Protein AF-A0A3P5VMA4-F1 (afdb_monomer)

pLDDT: mean 79.42, std 16.22, range [48.5, 97.25]

Solvent-accessible surface area (backbone atoms only — not comparable to full-atom values): 5292 Å² total; per-residue (Å²): 144,66,72,73,64,60,62,69,67,66,62,85,73,81,77,78,68,91,59,79,49,74,68,53,50,52,52,50,54,51,48,53,52,50,52,54,51,51,54,52,50,52,52,50,31,47,75,72,59,60,30,44,77,55,96,92,38,82,47,37,76,90,72,67,71,81,53,69,68,58,51,53,50,53,52,60,71,66,59,72,81,83,128

Sequence (83 aa):
MYQQEEEAMSSRLKVINYYPTSAERLSLEMGERLQKAAGQDLKNKLGSGEIKLINGKYVGESLKVNSTSMLKARLRKAYIPAK

Secondary structure (DSSP, 8-state):
--HHHHHHH--------SS--HHHHHHHHHHHHHHHHHHHHHHHHHHHTSSEEETTEEE-GGG-PPPHHHHHHHHHHH-----

Nearest PDB structures (foldseek):
  8tlv-assembly1_A  TM=3.473E-01  e=3.167E+00  Escherichia coli K-12
  2mv7-assembly1_A  TM=3.188E-01  e=9.229E+00  Homo sapiens

Structure (mmCIF, N/CA/C/O backbone):
data_AF-A0A3P5VMA4-F1
#
_entry.id   AF-A0A3P5VMA4-F1
#
loop_
_atom_site.group_PDB
_atom_site.id
_atom_site.type_symbol
_atom_site.label_atom_id
_atom_site.label_alt_id
_atom_site.label_comp_id
_atom_site.label_asym_id
_atom_site.label_entity_id
_atom_site.label_seq_id
_atom_site.pdbx_PDB_ins_code
_atom_site.Cartn_x
_atom_site.Cartn_y
_atom_site.Cartn_z
_atom_site.occupancy
_atom_site.B_iso_or_equiv
_atom_site.auth_seq_id
_atom_site.auth_comp_id
_atom_site.auth_asym_id
_atom_site.auth_atom_id
_atom_site.pdbx_PDB_model_num
ATOM 1 N N . MET A 1 1 ? 37.920 -31.423 -33.148 1.00 48.50 1 MET A N 1
ATOM 2 C CA . MET A 1 1 ? 38.545 -30.397 -32.289 1.00 48.50 1 MET A CA 1
ATOM 3 C C . MET A 1 1 ? 37.915 -29.027 -32.558 1.00 48.50 1 MET A C 1
ATOM 5 O O . MET A 1 1 ? 38.615 -28.125 -32.977 1.00 48.50 1 MET A O 1
ATOM 9 N N . TYR A 1 2 ? 36.599 -28.878 -32.353 1.00 50.56 2 TYR A N 1
ATOM 10 C CA . TYR A 1 2 ? 35.892 -27.594 -32.548 1.00 50.56 2 TYR A CA 1
ATOM 11 C C . TYR A 1 2 ? 34.987 -27.212 -31.363 1.00 50.56 2 TYR A C 1
ATOM 13 O O . TYR A 1 2 ? 34.422 -26.130 -31.348 1.00 50.56 2 TYR A O 1
ATOM 21 N N . GLN A 1 3 ? 34.865 -28.067 -30.339 1.00 48.78 3 GLN A N 1
ATOM 22 C CA . GLN A 1 3 ? 34.068 -27.760 -29.141 1.00 48.78 3 GLN A CA 1
ATOM 23 C C . GLN A 1 3 ? 34.779 -26.832 -28.145 1.00 48.78 3 GLN A C 1
ATOM 25 O O . GLN A 1 3 ? 34.115 -26.186 -27.347 1.00 48.78 3 GLN A O 1
ATOM 30 N N . GLN A 1 4 ? 36.110 -26.723 -28.201 1.00 50.47 4 GLN A N 1
ATOM 31 C CA . GLN A 1 4 ? 36.872 -25.859 -27.289 1.00 50.47 4 GLN A CA 1
ATOM 32 C C . GLN A 1 4 ? 36.789 -24.365 -27.643 1.00 50.47 4 GLN A C 1
ATOM 34 O O . GLN A 1 4 ? 37.030 -23.526 -26.780 1.00 50.47 4 GLN A O 1
ATOM 39 N N . GLU A 1 5 ? 36.430 -24.017 -28.883 1.00 50.53 5 GLU A N 1
ATOM 40 C CA . GLU A 1 5 ? 36.354 -22.618 -29.327 1.00 50.53 5 GLU A CA 1
ATOM 41 C C . GLU A 1 5 ? 34.997 -21.965 -29.001 1.00 50.53 5 GLU A C 1
ATOM 43 O O . GLU A 1 5 ? 34.950 -20.760 -28.749 1.00 50.53 5 GLU A O 1
ATOM 48 N N . GLU A 1 6 ? 33.905 -22.739 -28.906 1.00 53.53 6 GLU A N 1
ATOM 49 C CA . GLU A 1 6 ? 32.595 -22.214 -28.476 1.00 53.53 6 GLU A CA 1
ATOM 50 C C . GLU A 1 6 ? 32.564 -21.862 -26.979 1.00 53.53 6 GLU A C 1
ATOM 52 O O . GLU A 1 6 ? 31.955 -20.863 -26.587 1.00 53.53 6 GLU A O 1
ATOM 57 N N . GLU A 1 7 ? 33.272 -22.617 -26.132 1.00 53.72 7 GLU A N 1
ATOM 58 C CA . GLU A 1 7 ? 33.339 -22.335 -24.691 1.00 53.72 7 GLU A CA 1
ATOM 59 C C . GLU A 1 7 ? 34.089 -21.027 -24.383 1.00 53.72 7 GLU A C 1
ATOM 61 O O . GLU A 1 7 ? 33.737 -20.323 -23.433 1.00 53.72 7 GLU A O 1
ATOM 66 N N . ALA A 1 8 ? 35.064 -20.641 -25.216 1.00 52.38 8 ALA A N 1
ATOM 67 C CA . ALA A 1 8 ? 35.857 -19.422 -25.035 1.00 52.38 8 ALA A CA 1
ATOM 68 C C . ALA A 1 8 ? 35.063 -18.128 -25.301 1.00 52.38 8 ALA A C 1
ATOM 70 O O . ALA A 1 8 ? 35.371 -17.082 -24.724 1.00 52.38 8 ALA A O 1
ATOM 71 N N . MET A 1 9 ? 34.015 -18.189 -26.134 1.00 51.97 9 MET A N 1
ATOM 72 C CA . MET A 1 9 ? 33.128 -17.047 -26.393 1.00 51.97 9 MET A CA 1
ATOM 73 C C . MET A 1 9 ? 31.929 -16.973 -25.443 1.00 51.97 9 MET A C 1
ATOM 75 O O . MET A 1 9 ? 31.289 -15.926 -25.359 1.00 51.97 9 MET A O 1
ATOM 79 N N . SER A 1 10 ? 31.669 -18.011 -24.639 1.00 49.72 10 SER A N 1
ATOM 80 C CA . SER A 1 10 ? 30.681 -17.969 -23.551 1.00 49.72 10 SER A CA 1
ATOM 81 C C . SER A 1 10 ? 31.232 -17.277 -22.289 1.00 49.72 10 SER A C 1
ATOM 83 O O . SER A 1 10 ? 30.948 -17.665 -21.150 1.00 49.72 10 SER A O 1
ATOM 85 N N . SER A 1 11 ? 32.013 -16.211 -22.465 1.00 56.28 11 SER A N 1
ATOM 86 C CA . SER A 1 11 ? 32.270 -15.267 -21.384 1.00 56.28 11 SER A CA 1
ATOM 87 C C . SER A 1 11 ? 30.940 -14.607 -21.030 1.00 56.28 11 SER A C 1
ATOM 89 O O . SER A 1 11 ? 30.275 -14.034 -21.894 1.00 56.28 11 SER A O 1
ATOM 91 N N . ARG A 1 12 ? 30.522 -14.703 -19.761 1.00 60.97 12 ARG A N 1
ATOM 92 C CA . ARG A 1 12 ? 29.368 -13.969 -19.224 1.00 60.97 12 ARG A CA 1
ATOM 93 C C . ARG A 1 12 ? 29.680 -12.475 -19.281 1.00 60.97 12 ARG A C 1
ATOM 95 O O . ARG A 1 12 ? 30.047 -11.875 -18.270 1.00 60.97 12 ARG A O 1
ATOM 102 N N . LEU A 1 13 ? 29.545 -11.878 -20.461 1.00 59.28 13 LEU A N 1
ATOM 103 C CA . LEU A 1 13 ? 29.521 -10.441 -20.643 1.00 59.28 13 LEU A CA 1
ATOM 104 C C . LEU A 1 13 ? 28.384 -9.932 -19.761 1.00 59.28 13 LEU A C 1
ATOM 106 O O . LEU A 1 13 ? 27.206 -10.086 -20.081 1.00 59.28 13 LEU A O 1
ATOM 110 N N . LYS A 1 14 ? 28.731 -9.371 -18.599 1.00 60.44 14 LYS A N 1
ATOM 111 C CA . LYS A 1 14 ? 27.819 -8.521 -17.841 1.00 60.44 14 LYS A CA 1
ATOM 112 C C . LYS A 1 14 ? 27.565 -7.310 -18.725 1.00 60.44 14 LYS A C 1
ATOM 114 O O . LYS A 1 14 ? 28.302 -6.330 -18.668 1.00 60.44 14 LYS A O 1
ATOM 119 N N . VAL A 1 15 ? 26.559 -7.415 -19.585 1.00 61.84 15 VAL A N 1
ATOM 120 C CA . VAL A 1 15 ? 26.040 -6.289 -20.347 1.00 61.84 15 VAL A CA 1
ATOM 121 C C . VAL A 1 15 ? 25.436 -5.343 -19.318 1.00 61.84 15 VAL A C 1
ATOM 123 O O . VAL A 1 15 ? 24.337 -5.564 -18.814 1.00 61.84 15 VAL A O 1
ATOM 126 N N . ILE A 1 16 ? 26.200 -4.325 -18.927 1.00 60.06 16 ILE A N 1
ATOM 127 C CA . ILE A 1 16 ? 25.675 -3.210 -18.147 1.00 60.06 16 ILE A CA 1
ATOM 128 C C . ILE A 1 16 ? 24.831 -2.402 -19.131 1.00 60.06 16 ILE A C 1
ATOM 130 O O . ILE A 1 16 ? 25.351 -1.583 -19.887 1.00 60.06 16 ILE A O 1
ATOM 134 N N . ASN A 1 17 ? 23.531 -2.693 -19.183 1.00 60.47 17 ASN A N 1
ATOM 135 C CA . ASN A 1 17 ? 22.597 -1.916 -19.984 1.00 60.47 17 ASN A CA 1
ATOM 136 C C . ASN A 1 17 ? 22.475 -0.522 -19.365 1.00 60.47 17 ASN A C 1
ATOM 138 O O . ASN A 1 17 ? 21.896 -0.351 -18.297 1.00 60.47 17 ASN A O 1
ATOM 142 N N . TYR A 1 18 ? 23.039 0.479 -20.042 1.00 64.88 18 TYR A N 1
ATOM 143 C CA . TYR A 1 18 ? 22.942 1.881 -19.630 1.00 64.88 18 TYR A CA 1
ATOM 144 C C . TYR A 1 18 ? 21.495 2.402 -19.691 1.00 64.88 18 TYR A C 1
ATOM 146 O O . TYR A 1 18 ? 21.124 3.319 -18.963 1.00 64.88 18 TYR A O 1
ATOM 154 N N . TYR A 1 19 ? 20.660 1.788 -20.534 1.00 72.56 19 TYR A N 1
ATOM 155 C CA . TYR A 1 19 ? 19.248 2.119 -20.675 1.00 72.56 19 TYR A CA 1
ATOM 156 C C . TYR A 1 19 ? 18.367 0.952 -20.238 1.00 72.56 19 TYR A C 1
ATOM 158 O O . TYR A 1 19 ? 18.654 -0.185 -20.620 1.00 72.56 19 TYR A O 1
ATOM 166 N N . PRO A 1 20 ? 17.259 1.225 -19.524 1.00 77.25 20 PRO A N 1
ATOM 167 C CA . PRO A 1 20 ? 16.324 0.180 -19.162 1.00 77.25 20 PRO A CA 1
ATOM 168 C C . PRO A 1 20 ? 15.743 -0.439 -20.429 1.00 77.25 20 PRO A C 1
ATOM 170 O O . PRO A 1 20 ? 15.279 0.271 -21.335 1.00 77.25 20 PRO A O 1
ATOM 173 N N . THR A 1 21 ? 15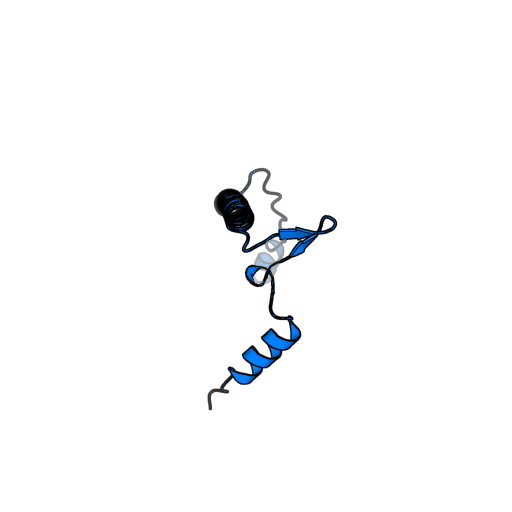.785 -1.764 -20.473 1.00 83.94 21 THR A N 1
ATOM 174 C CA . THR A 1 21 ? 15.176 -2.593 -21.510 1.00 83.94 21 THR A CA 1
ATOM 175 C C . THR A 1 21 ? 13.671 -2.328 -21.587 1.00 83.94 21 THR A C 1
ATOM 177 O O . THR A 1 21 ? 13.058 -1.808 -20.652 1.00 83.94 21 THR A O 1
ATOM 180 N N . SER A 1 22 ? 13.035 -2.697 -22.699 1.00 82.56 22 SER A N 1
ATOM 181 C CA . SER A 1 22 ? 11.577 -2.574 -22.846 1.00 82.56 22 SER A CA 1
ATOM 182 C C . SER A 1 22 ? 10.816 -3.272 -21.710 1.00 82.56 22 SER A C 1
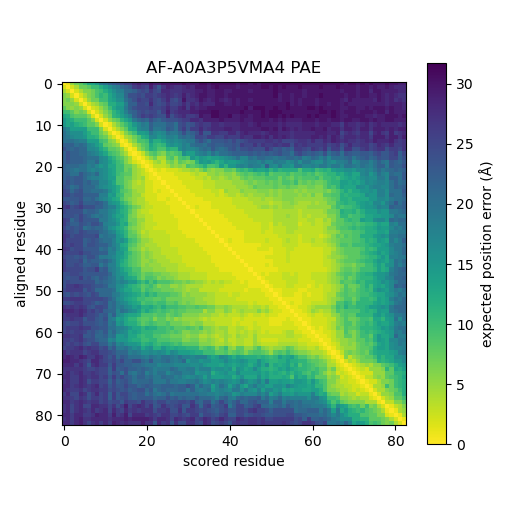ATOM 184 O O . SER A 1 22 ? 9.841 -2.722 -21.202 1.00 82.56 22 SER A O 1
ATOM 186 N N . ALA A 1 23 ? 11.297 -4.435 -21.260 1.00 84.94 23 ALA A N 1
ATOM 187 C CA . ALA A 1 23 ? 10.723 -5.176 -20.140 1.00 84.94 23 ALA A CA 1
ATOM 188 C C . ALA A 1 23 ? 10.867 -4.437 -18.798 1.00 84.94 23 ALA A C 1
ATOM 190 O O . ALA A 1 23 ? 9.921 -4.396 -18.009 1.00 84.94 23 ALA A O 1
ATOM 191 N N . GLU A 1 24 ? 12.019 -3.815 -18.539 1.00 85.56 24 GLU A N 1
ATOM 192 C CA . GLU A 1 24 ? 12.241 -3.013 -17.328 1.00 85.56 24 GLU A CA 1
ATOM 193 C C . GLU A 1 24 ? 11.365 -1.758 -17.323 1.00 85.56 24 GLU A C 1
ATOM 195 O O . GLU A 1 24 ? 10.731 -1.464 -16.314 1.00 85.56 24 GLU A O 1
ATOM 200 N N . ARG A 1 25 ? 11.246 -1.064 -18.463 1.00 86.88 25 ARG A N 1
ATOM 201 C CA . ARG A 1 25 ? 10.350 0.098 -18.603 1.00 86.88 25 ARG A CA 1
ATOM 202 C C . ARG A 1 25 ? 8.894 -0.272 -18.341 1.00 86.88 25 ARG A C 1
ATOM 204 O O . ARG A 1 25 ? 8.222 0.417 -17.581 1.00 86.88 25 ARG A O 1
ATOM 211 N N . LEU A 1 26 ? 8.431 -1.382 -18.918 1.00 89.81 26 LEU A N 1
ATOM 212 C CA . LEU A 1 26 ? 7.082 -1.891 -18.679 1.00 89.81 26 LEU A CA 1
ATOM 213 C C . LEU A 1 26 ? 6.869 -2.236 -17.198 1.00 89.81 26 LEU A C 1
ATOM 215 O O . LEU A 1 26 ? 5.831 -1.916 -16.626 1.00 89.81 26 LEU A O 1
ATOM 219 N N . SER A 1 27 ? 7.859 -2.869 -16.565 1.00 91.94 27 SER A N 1
ATOM 220 C CA . SER A 1 27 ? 7.792 -3.238 -15.147 1.00 91.94 27 SER A CA 1
ATOM 221 C C . SER A 1 27 ? 7.706 -2.008 -14.240 1.00 91.94 27 SER A C 1
ATOM 223 O O . SER A 1 27 ? 6.925 -2.009 -13.289 1.00 91.94 27 SER A O 1
ATOM 225 N N . LEU A 1 28 ? 8.455 -0.946 -14.555 1.00 90.25 28 LEU A N 1
ATOM 226 C CA . LEU A 1 28 ? 8.389 0.334 -13.846 1.00 90.25 28 LEU A CA 1
ATOM 227 C C . LEU A 1 28 ? 7.012 0.987 -13.993 1.00 90.25 28 LEU A C 1
ATOM 229 O O . LEU A 1 28 ? 6.391 1.324 -12.989 1.00 90.25 28 LEU A O 1
ATOM 233 N N . GLU A 1 29 ? 6.498 1.089 -15.219 1.00 93.06 29 GLU A N 1
ATOM 234 C CA . GLU A 1 29 ? 5.183 1.680 -15.483 1.00 93.06 29 GLU A CA 1
ATOM 235 C C . GLU A 1 29 ? 4.059 0.922 -14.757 1.00 93.06 29 GLU A C 1
ATOM 237 O O . GLU A 1 29 ? 3.171 1.521 -14.141 1.00 93.06 29 GLU A O 1
ATOM 242 N N . MET A 1 30 ? 4.094 -0.413 -14.787 1.00 95.31 30 MET A N 1
ATOM 243 C CA . MET A 1 30 ? 3.147 -1.229 -14.027 1.00 95.31 30 MET A CA 1
ATOM 244 C C . MET A 1 30 ? 3.279 -0.993 -12.519 1.00 95.31 30 MET A C 1
ATOM 246 O O . MET A 1 30 ? 2.261 -0.907 -11.829 1.00 95.31 30 MET A O 1
ATOM 250 N N . GLY A 1 31 ? 4.507 -0.852 -12.015 1.00 94.06 31 GLY A N 1
ATOM 251 C CA . GLY A 1 31 ? 4.779 -0.517 -10.619 1.00 94.06 31 GLY A CA 1
ATOM 252 C C . GLY A 1 31 ? 4.144 0.811 -10.202 1.00 94.06 31 GLY A C 1
ATOM 253 O O . GLY A 1 31 ? 3.445 0.864 -9.190 1.00 94.06 31 GLY A O 1
ATOM 254 N N . GLU A 1 32 ? 4.300 1.860 -11.011 1.00 95.62 32 GLU A N 1
ATOM 255 C CA . GLU A 1 32 ? 3.697 3.176 -10.761 1.00 95.62 32 GLU A CA 1
ATOM 256 C C . GLU A 1 32 ? 2.167 3.106 -10.720 1.00 95.62 32 GLU A C 1
ATOM 258 O O . GLU A 1 32 ? 1.524 3.634 -9.805 1.00 95.62 32 GLU A O 1
ATOM 263 N N . ARG A 1 33 ? 1.565 2.406 -11.689 1.00 96.81 33 ARG A N 1
ATOM 264 C CA . ARG A 1 33 ? 0.111 2.203 -11.738 1.00 96.81 33 ARG A CA 1
ATOM 265 C C . ARG A 1 33 ? -0.387 1.454 -10.505 1.00 96.81 33 ARG A C 1
ATOM 267 O O . ARG A 1 33 ? -1.398 1.851 -9.924 1.00 96.81 33 ARG A O 1
ATOM 274 N N . LEU A 1 34 ? 0.330 0.413 -10.080 1.00 96.50 34 LEU A N 1
ATOM 275 C CA . LEU A 1 34 ? -0.012 -0.364 -8.891 1.00 96.50 34 LEU A CA 1
ATOM 276 C C . LEU A 1 34 ? 0.085 0.486 -7.620 1.00 96.50 34 LEU A C 1
ATOM 278 O O . LEU A 1 34 ? -0.827 0.454 -6.795 1.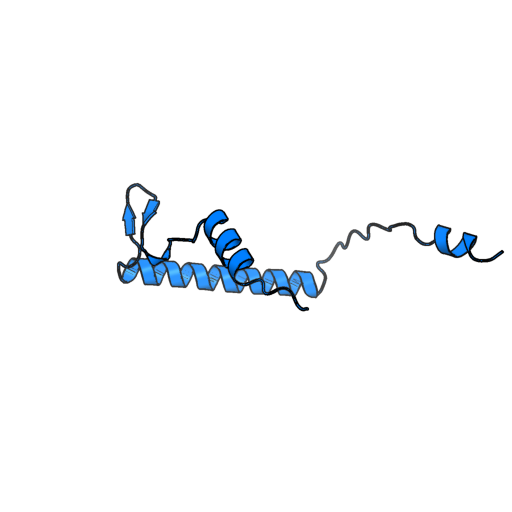00 96.50 34 LEU A O 1
ATOM 282 N N . GLN A 1 35 ? 1.140 1.290 -7.480 1.00 96.62 35 GLN A N 1
ATOM 283 C CA . GLN A 1 35 ? 1.309 2.188 -6.339 1.00 96.62 35 GLN A CA 1
ATOM 284 C C . GLN A 1 35 ? 0.179 3.221 -6.268 1.00 96.62 35 GLN A C 1
ATOM 286 O O . GLN A 1 35 ? -0.392 3.447 -5.199 1.00 96.62 35 GLN A O 1
ATOM 291 N N . LYS A 1 36 ? -0.190 3.814 -7.409 1.00 97.25 36 LYS A N 1
ATOM 292 C CA . LYS A 1 36 ? -1.302 4.767 -7.492 1.00 97.25 36 LYS A CA 1
ATOM 293 C C . LYS A 1 36 ? -2.632 4.118 -7.105 1.00 97.25 36 LYS A C 1
ATOM 295 O O . LYS A 1 36 ? -3.390 4.697 -6.327 1.00 97.25 36 LYS A O 1
ATOM 300 N N . ALA A 1 37 ? -2.901 2.916 -7.613 1.00 96.69 37 ALA A N 1
ATOM 301 C CA . ALA A 1 37 ? -4.105 2.163 -7.278 1.00 96.69 37 ALA A CA 1
ATOM 302 C C . ALA A 1 37 ? -4.165 1.818 -5.781 1.00 96.69 37 ALA A C 1
ATOM 304 O O . ALA A 1 37 ? -5.185 2.061 -5.140 1.00 96.69 37 ALA A O 1
ATOM 305 N N . ALA A 1 38 ? -3.059 1.335 -5.206 1.00 94.31 38 ALA A N 1
ATOM 306 C CA . ALA A 1 38 ? -2.966 1.007 -3.785 1.00 94.31 38 ALA A CA 1
ATOM 307 C C . ALA A 1 38 ? -3.170 2.238 -2.885 1.00 94.31 38 ALA A C 1
ATOM 309 O O . ALA A 1 38 ? -3.872 2.161 -1.87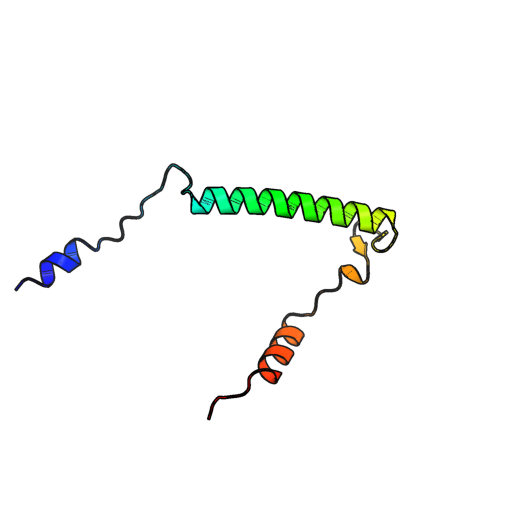8 1.00 94.31 38 ALA A O 1
ATOM 310 N N . GLY A 1 39 ? -2.606 3.390 -3.262 1.00 95.12 39 GLY A N 1
ATOM 311 C CA . GLY A 1 39 ? -2.808 4.644 -2.535 1.00 95.12 39 GLY A CA 1
ATOM 312 C C . GLY A 1 39 ? -4.267 5.108 -2.551 1.00 95.12 39 GLY A C 1
ATOM 313 O O . GLY A 1 39 ? -4.801 5.515 -1.517 1.00 95.12 39 GLY A O 1
ATOM 314 N N . GLN A 1 40 ? -4.936 5.005 -3.704 1.00 97.19 40 GLN A N 1
ATOM 315 C CA . GLN A 1 40 ? -6.354 5.349 -3.811 1.00 97.19 40 GLN A CA 1
ATOM 316 C C . GLN A 1 40 ? -7.241 4.387 -3.009 1.00 97.19 40 GLN A C 1
ATOM 318 O O . GLN A 1 40 ? -8.150 4.840 -2.315 1.00 97.19 40 GLN A O 1
ATOM 323 N N . ASP A 1 41 ? -6.965 3.083 -3.065 1.00 95.69 41 ASP A N 1
ATOM 324 C CA . ASP A 1 41 ? -7.678 2.071 -2.281 1.00 95.69 41 ASP A CA 1
ATOM 325 C C . ASP A 1 41 ? -7.549 2.339 -0.775 1.00 95.69 41 ASP A C 1
ATOM 327 O O . ASP A 1 41 ? -8.552 2.399 -0.065 1.00 95.69 41 ASP A O 1
ATOM 331 N N . LEU A 1 42 ? -6.334 2.630 -0.292 1.00 94.44 42 LEU A N 1
ATOM 332 C CA . LEU A 1 42 ? -6.111 2.996 1.107 1.00 94.44 42 LEU A CA 1
ATOM 333 C C . LEU A 1 42 ? -6.917 4.239 1.508 1.00 94.44 42 LEU A C 1
ATOM 335 O O . LEU A 1 42 ? -7.555 4.244 2.561 1.00 94.44 42 LEU A O 1
ATOM 339 N N . LYS A 1 43 ? -6.929 5.282 0.668 1.00 95.94 43 LYS A N 1
ATOM 340 C CA . LYS A 1 43 ? -7.709 6.504 0.920 1.00 95.94 43 LYS A CA 1
ATOM 341 C C . LYS A 1 43 ? -9.205 6.202 1.036 1.00 95.94 43 LYS A C 1
ATOM 343 O O . LYS A 1 43 ? -9.863 6.713 1.941 1.00 95.94 43 LYS A O 1
ATOM 348 N N . ASN A 1 44 ? -9.732 5.354 0.156 1.00 96.19 44 ASN A N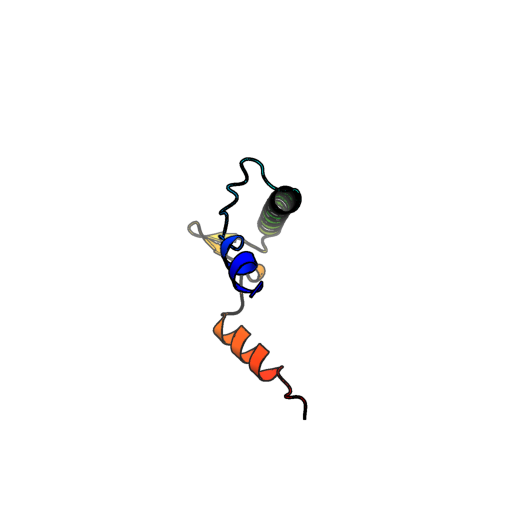 1
ATOM 349 C CA . ASN A 1 44 ? -11.137 4.948 0.174 1.00 96.19 44 ASN A CA 1
ATOM 350 C C . ASN A 1 44 ? -11.479 4.139 1.438 1.00 96.19 44 ASN A C 1
ATOM 352 O O . ASN A 1 44 ? -12.512 4.375 2.067 1.00 96.19 44 ASN A O 1
ATOM 356 N N . LYS A 1 45 ? -10.598 3.223 1.853 1.00 95.62 45 LYS A N 1
ATOM 357 C CA . LYS A 1 45 ? -10.772 2.400 3.063 1.00 95.62 45 LYS A CA 1
ATOM 358 C C . LYS A 1 45 ? -10.679 3.200 4.359 1.00 95.62 45 LYS A C 1
ATOM 360 O O . LYS A 1 45 ? -11.378 2.897 5.322 1.00 95.62 45 LYS A O 1
ATOM 365 N N . LEU A 1 46 ? -9.862 4.252 4.376 1.00 95.44 46 LEU A N 1
ATOM 366 C CA . LEU A 1 46 ? -9.845 5.225 5.469 1.00 95.44 46 LEU A CA 1
ATOM 367 C C . LEU A 1 46 ? -11.145 6.036 5.512 1.00 95.44 46 LEU A C 1
ATOM 369 O O . LEU A 1 46 ? -11.724 6.201 6.580 1.00 95.44 46 LEU A O 1
ATOM 373 N N . GLY A 1 47 ? -11.624 6.510 4.356 1.00 95.25 47 GLY A N 1
ATOM 374 C CA . GLY A 1 47 ? -12.859 7.295 4.261 1.00 95.25 47 GLY A CA 1
ATOM 375 C C . GLY A 1 47 ? -14.125 6.513 4.627 1.00 95.25 47 GLY A C 1
ATOM 376 O O . GLY A 1 47 ? -15.043 7.077 5.210 1.00 95.25 47 GLY A O 1
ATOM 377 N N . SER A 1 48 ? -14.163 5.213 4.328 1.00 96.06 48 SER A N 1
ATOM 378 C CA . SER A 1 48 ? -15.266 4.316 4.710 1.00 96.06 48 SER A CA 1
ATOM 379 C C . SER A 1 48 ? -15.176 3.800 6.151 1.00 96.06 48 SER A C 1
ATOM 381 O O . SER A 1 48 ? -16.154 3.268 6.671 1.00 96.06 48 SER A O 1
ATOM 383 N N . GLY A 1 49 ? -14.022 3.947 6.811 1.00 93.81 49 GLY A N 1
ATOM 384 C CA . GLY A 1 49 ? -13.782 3.454 8.169 1.00 93.81 49 GLY A CA 1
ATOM 385 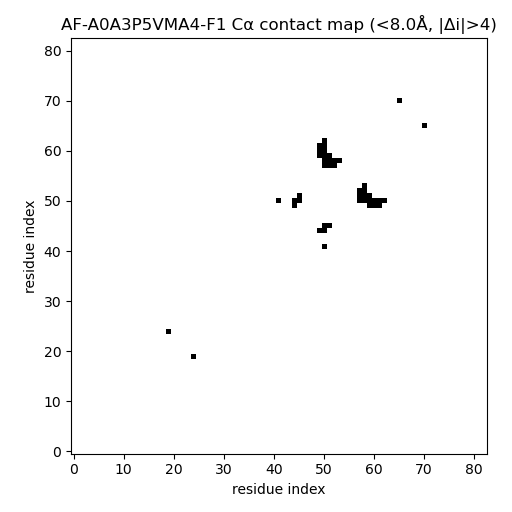C C . GLY A 1 49 ? -13.438 1.962 8.269 1.00 93.81 49 GLY A C 1
ATOM 386 O O . GLY A 1 49 ? -13.294 1.460 9.386 1.00 93.81 49 GLY A O 1
ATOM 387 N N . GLU A 1 50 ? -13.273 1.269 7.135 1.00 94.69 50 GLU A N 1
ATOM 388 C CA . GLU A 1 50 ? -12.783 -0.118 7.062 1.00 94.69 50 GLU A CA 1
ATOM 389 C C . GLU A 1 50 ? -11.355 -0.238 7.621 1.00 94.69 50 GLU A C 1
ATOM 391 O O . GLU A 1 50 ? -11.016 -1.208 8.303 1.00 94.69 50 GLU A O 1
ATOM 396 N N . ILE A 1 51 ? -10.532 0.787 7.378 1.00 95.75 51 ILE A N 1
ATOM 397 C CA . ILE A 1 51 ? -9.202 0.953 7.965 1.00 95.75 51 ILE A CA 1
ATOM 398 C C . ILE A 1 51 ? -9.203 2.194 8.860 1.00 95.75 51 ILE A C 1
ATOM 400 O O . ILE A 1 51 ? -9.774 3.228 8.521 1.00 95.75 51 ILE A O 1
ATOM 404 N N . LYS A 1 52 ? -8.512 2.113 9.999 1.00 95.62 52 LYS A N 1
ATOM 405 C CA . LYS A 1 52 ? -8.311 3.218 10.946 1.00 95.62 52 LYS A CA 1
ATOM 406 C C . LYS A 1 52 ? -6.830 3.421 11.228 1.00 95.62 52 LYS A C 1
ATOM 408 O O . LYS A 1 52 ? -6.066 2.461 11.235 1.00 95.62 52 LYS A O 1
ATOM 413 N N . LEU A 1 53 ? -6.431 4.660 11.506 1.00 94.25 53 LEU A N 1
ATOM 414 C CA . LEU A 1 53 ? -5.088 4.990 11.978 1.00 94.25 53 LEU A CA 1
ATOM 415 C C . LEU A 1 53 ? -5.1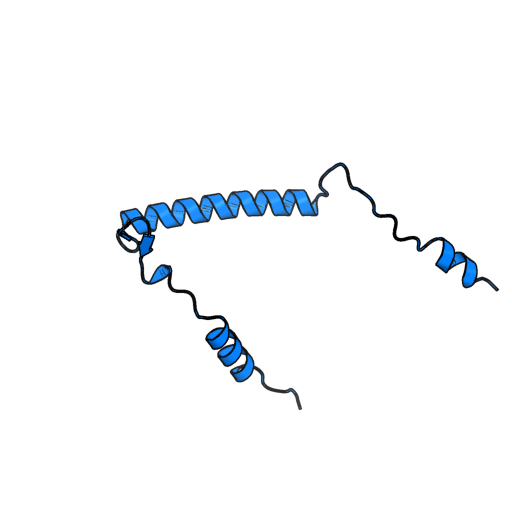25 5.168 13.501 1.00 94.25 53 LEU A C 1
ATOM 417 O O . LEU A 1 53 ? -5.683 6.141 13.998 1.00 94.25 53 LEU A O 1
ATOM 421 N N . ILE A 1 54 ? -4.552 4.221 14.242 1.00 95.00 54 ILE A N 1
ATOM 422 C CA . ILE A 1 54 ? -4.524 4.213 15.710 1.00 95.00 54 ILE A CA 1
ATOM 423 C C . ILE A 1 54 ? -3.062 4.187 16.152 1.00 95.00 54 ILE A C 1
ATOM 425 O O . ILE A 1 54 ? -2.318 3.285 15.772 1.00 95.00 54 ILE A O 1
ATOM 429 N N . ASN A 1 55 ? -2.628 5.175 16.942 1.00 94.75 55 ASN A N 1
ATOM 430 C CA . ASN A 1 55 ? -1.237 5.306 17.409 1.00 94.75 55 ASN A CA 1
ATOM 431 C C . ASN A 1 55 ? -0.201 5.223 16.267 1.00 94.75 55 ASN A C 1
ATOM 433 O O . ASN A 1 55 ? 0.820 4.547 16.385 1.00 94.75 55 ASN A O 1
ATOM 437 N N . GLY A 1 56 ? -0.500 5.850 15.123 1.00 93.56 56 GLY A N 1
ATOM 438 C CA . GLY A 1 56 ? 0.359 5.826 13.933 1.00 93.56 56 GLY A CA 1
ATOM 439 C C . GLY A 1 56 ? 0.372 4.497 13.164 1.00 93.56 56 GLY A C 1
ATOM 440 O O . GLY A 1 56 ? 1.122 4.366 12.201 1.00 93.56 56 GLY A O 1
ATOM 441 N N . LYS A 1 57 ? -0.452 3.513 13.550 1.00 93.88 57 LYS A N 1
ATOM 442 C CA . LYS A 1 57 ? -0.571 2.214 12.873 1.00 93.88 57 LYS A CA 1
ATOM 443 C C . LYS A 1 57 ? -1.920 2.077 12.181 1.00 93.88 57 LYS A C 1
ATOM 445 O O . LYS A 1 57 ? -2.956 2.377 12.770 1.00 93.88 57 LYS A O 1
ATOM 450 N N . TYR A 1 58 ? -1.906 1.594 10.943 1.00 94.12 58 TYR A N 1
ATOM 451 C CA . TYR A 1 58 ? -3.126 1.246 10.221 1.00 94.12 58 TYR A CA 1
ATOM 452 C C . TYR A 1 58 ? -3.678 -0.088 10.736 1.00 94.12 58 TYR A C 1
ATOM 454 O O . TYR A 1 58 ? -2.950 -1.077 10.811 1.00 94.12 58 TYR A O 1
ATOM 462 N N . VAL A 1 59 ? -4.961 -0.111 11.093 1.00 93.62 59 VAL A N 1
ATOM 463 C CA . VAL A 1 59 ? -5.670 -1.273 11.643 1.00 93.62 59 VAL A CA 1
ATOM 464 C C . VAL A 1 59 ? -6.969 -1.475 10.865 1.00 93.62 59 VAL A C 1
ATOM 466 O O . VAL A 1 59 ? -7.724 -0.526 10.676 1.00 93.62 59 VAL A O 1
ATOM 469 N N . GLY A 1 60 ? -7.233 -2.706 10.431 1.00 93.56 60 GLY A N 1
ATOM 470 C CA . GLY A 1 60 ? -8.455 -3.102 9.727 1.00 93.56 60 GLY A CA 1
ATOM 471 C C . GLY A 1 60 ? -8.410 -4.586 9.362 1.00 93.56 60 GLY A C 1
ATOM 472 O O . GLY A 1 60 ? -7.326 -5.133 9.154 1.00 93.56 60 GLY A O 1
ATOM 473 N N . GLU A 1 61 ? -9.569 -5.247 9.289 1.00 90.50 61 GLU A N 1
ATOM 474 C CA . GLU A 1 61 ? -9.674 -6.667 8.896 1.00 90.50 61 GLU A CA 1
ATOM 475 C C . GLU A 1 61 ? -9.046 -6.895 7.510 1.00 90.50 61 GLU A C 1
ATOM 477 O O . GLU A 1 61 ? -8.322 -7.863 7.292 1.00 90.50 61 GLU A O 1
ATOM 482 N N . SER A 1 62 ? -9.233 -5.935 6.604 1.00 86.81 62 SER A N 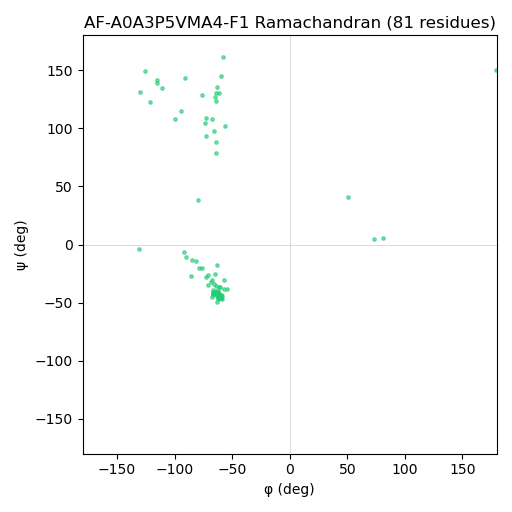1
ATOM 483 C CA . SER A 1 62 ? -8.712 -5.943 5.235 1.00 86.81 62 SER A CA 1
ATOM 484 C C . SER A 1 62 ? -7.184 -5.937 5.132 1.00 86.81 62 SER A C 1
ATOM 486 O O . SER A 1 62 ? -6.642 -6.232 4.070 1.00 86.81 62 SER A O 1
ATOM 488 N N . LEU A 1 63 ? -6.479 -5.574 6.208 1.00 88.19 63 LEU A N 1
ATOM 489 C CA . LEU A 1 63 ? -5.014 -5.569 6.278 1.00 88.19 63 LEU A CA 1
ATOM 490 C C . LEU A 1 63 ? -4.450 -6.892 6.811 1.00 88.19 63 LEU A C 1
ATOM 492 O O . LEU A 1 63 ? -3.234 -7.093 6.828 1.00 88.19 63 LEU A O 1
ATOM 496 N N . LYS A 1 64 ? -5.314 -7.803 7.266 1.00 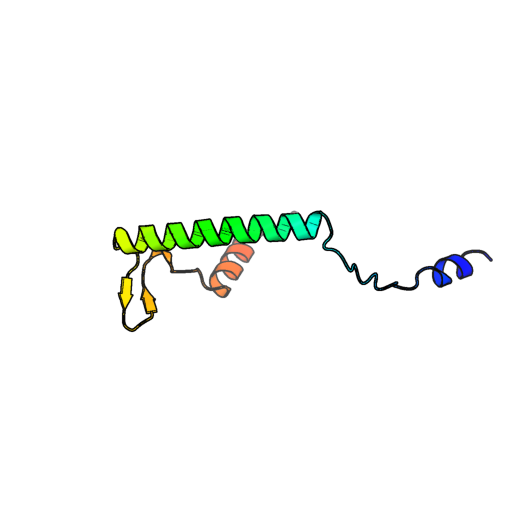88.06 64 LYS A N 1
ATOM 497 C CA . LYS A 1 64 ? -4.908 -9.085 7.828 1.00 88.06 64 LYS A CA 1
ATOM 498 C C . LYS A 1 64 ? -4.424 -10.008 6.716 1.00 88.06 64 LYS A C 1
ATOM 500 O O . LYS A 1 64 ? -5.202 -10.543 5.932 1.00 88.06 64 LYS A O 1
ATOM 505 N N . VAL A 1 65 ? -3.119 -10.239 6.681 1.00 82.81 65 VAL A N 1
ATOM 506 C CA . VAL A 1 65 ? -2.513 -11.235 5.794 1.00 82.81 65 VAL A CA 1
ATOM 507 C C . VAL A 1 65 ? -2.410 -12.584 6.499 1.00 82.81 65 VAL A C 1
ATOM 509 O O . VAL A 1 65 ? -2.140 -12.665 7.699 1.00 82.81 65 VAL A O 1
ATOM 512 N N . ASN A 1 66 ? -2.611 -13.669 5.748 1.00 83.56 66 ASN A N 1
ATOM 513 C CA . ASN A 1 66 ? -2.321 -15.004 6.261 1.00 83.56 66 ASN A CA 1
ATOM 514 C C . ASN A 1 66 ? -0.826 -15.112 6.556 1.00 83.56 66 ASN A C 1
ATOM 516 O O . ASN A 1 66 ? 0.006 -14.737 5.726 1.00 83.56 66 ASN A O 1
ATOM 520 N N . SER A 1 67 ? -0.480 -15.680 7.710 1.00 77.06 67 SER A N 1
ATOM 521 C CA . SER A 1 67 ? 0.916 -15.979 7.998 1.00 77.06 67 SER A CA 1
ATOM 522 C C . SER A 1 67 ? 1.471 -16.942 6.944 1.00 77.06 67 SER A C 1
ATOM 524 O O . SER A 1 67 ? 0.786 -17.845 6.447 1.00 77.06 67 SER A O 1
ATOM 526 N N . THR A 1 68 ? 2.745 -16.771 6.605 1.00 75.12 68 THR A N 1
ATOM 527 C CA . THR A 1 68 ? 3.434 -17.623 5.627 1.00 75.12 68 THR A CA 1
ATOM 528 C C . THR A 1 68 ? 3.397 -19.103 6.017 1.00 75.12 68 THR A C 1
ATOM 530 O O . THR A 1 68 ? 3.329 -19.965 5.142 1.00 75.12 68 THR A O 1
ATOM 533 N N . SER A 1 69 ? 3.366 -19.424 7.316 1.00 73.94 69 SER A N 1
ATOM 534 C CA . SER A 1 69 ? 3.197 -20.794 7.817 1.00 73.94 69 SER A CA 1
ATOM 535 C C . SER A 1 69 ? 1.820 -21.382 7.485 1.00 73.94 69 SER A C 1
ATOM 537 O O . SER A 1 69 ? 1.746 -22.530 7.039 1.00 73.94 69 SER A O 1
ATOM 539 N N . MET A 1 70 ? 0.743 -20.598 7.612 1.00 70.25 70 MET A N 1
ATOM 540 C CA . MET A 1 70 ? -0.605 -21.016 7.209 1.00 70.25 70 MET A CA 1
ATOM 541 C C . MET A 1 70 ? -0.723 -21.193 5.695 1.00 70.25 70 MET A C 1
ATOM 543 O O . MET A 1 70 ? -1.334 -22.158 5.235 1.00 70.25 70 MET A O 1
ATOM 547 N N . LEU A 1 71 ? -0.097 -20.314 4.907 1.00 73.50 71 LEU A N 1
ATOM 548 C CA . LEU A 1 71 ? -0.061 -20.455 3.449 1.00 73.50 71 LEU A CA 1
ATOM 549 C C . LEU A 1 71 ? 0.667 -21.741 3.032 1.00 73.50 71 LEU A C 1
ATOM 551 O O . LEU A 1 71 ? 0.127 -22.526 2.255 1.00 73.50 71 LEU A O 1
ATOM 555 N N . LYS A 1 72 ? 1.841 -22.024 3.616 1.00 72.81 72 LYS A N 1
ATOM 556 C CA . LYS A 1 72 ? 2.591 -23.271 3.372 1.00 72.81 72 LYS A CA 1
ATOM 557 C C . LYS A 1 72 ? 1.807 -24.521 3.778 1.00 72.81 72 LYS A C 1
ATOM 559 O O . LYS A 1 72 ? 1.915 -25.552 3.119 1.00 72.81 72 LYS A O 1
ATOM 564 N N . ALA A 1 73 ? 1.031 -24.468 4.859 1.00 70.81 73 ALA A N 1
ATOM 565 C CA . ALA A 1 73 ? 0.170 -25.580 5.261 1.00 70.81 73 ALA A CA 1
ATOM 566 C C . ALA A 1 73 ? -0.964 -25.823 4.248 1.00 70.81 73 ALA A C 1
ATOM 568 O O . ALA A 1 73 ? -1.207 -26.967 3.868 1.00 70.81 73 ALA A O 1
ATOM 569 N N . ARG A 1 74 ? -1.608 -24.758 3.752 1.00 70.25 74 ARG A N 1
ATOM 570 C CA . ARG A 1 74 ? -2.667 -24.852 2.731 1.00 70.25 74 ARG A CA 1
ATOM 571 C C . ARG A 1 74 ? -2.143 -25.376 1.396 1.00 70.25 74 ARG A C 1
ATOM 573 O O . ARG A 1 74 ? -2.786 -26.235 0.807 1.00 70.25 74 ARG A O 1
ATOM 580 N N . LEU A 1 75 ? -0.969 -24.920 0.959 1.00 72.88 75 LEU A N 1
ATOM 581 C CA . LEU A 1 75 ? -0.337 -25.396 -0.276 1.00 72.88 75 LEU A CA 1
ATOM 582 C C . LEU A 1 75 ? 0.049 -26.877 -0.190 1.00 72.88 75 LEU A C 1
ATOM 584 O O . LEU A 1 75 ? -0.218 -27.628 -1.119 1.00 72.88 75 LEU A O 1
ATOM 588 N N . ARG A 1 76 ? 0.596 -27.325 0.950 1.00 67.94 76 ARG A N 1
ATOM 589 C CA . ARG A 1 76 ? 0.887 -28.752 1.178 1.00 67.94 76 ARG A CA 1
ATOM 590 C C . ARG A 1 76 ? -0.372 -29.618 1.196 1.00 67.94 76 ARG A C 1
ATOM 592 O O . ARG A 1 76 ? -0.329 -30.737 0.713 1.00 67.94 76 ARG A O 1
ATOM 599 N N . LYS A 1 77 ? -1.489 -29.101 1.718 1.00 67.62 77 LYS A N 1
ATOM 600 C CA . LYS A 1 77 ? -2.782 -29.803 1.718 1.00 67.62 77 LYS A CA 1
ATOM 601 C C . LYS A 1 77 ? -3.429 -29.864 0.327 1.00 67.62 77 LYS A C 1
ATOM 603 O O . LYS A 1 77 ? -4.194 -30.781 0.061 1.00 67.62 77 LYS A O 1
ATOM 608 N N . ALA A 1 78 ? -3.137 -28.893 -0.538 1.00 69.75 78 ALA A N 1
ATOM 609 C CA . ALA A 1 78 ? -3.626 -28.844 -1.915 1.00 69.75 78 ALA A CA 1
ATOM 610 C C . ALA A 1 78 ? -2.760 -29.650 -2.903 1.00 69.75 78 ALA A C 1
ATOM 612 O O . ALA A 1 78 ? -3.186 -29.885 -4.031 1.00 69.75 78 ALA A O 1
ATOM 613 N N . TYR A 1 79 ? -1.558 -30.073 -2.500 1.00 69.38 79 TYR A N 1
ATOM 614 C CA . TYR A 1 79 ? -0.706 -30.932 -3.313 1.00 69.38 79 TYR A CA 1
ATOM 615 C C . TYR A 1 79 ? -1.260 -32.362 -3.325 1.00 69.38 79 TYR A C 1
ATOM 617 O O . TYR A 1 79 ? -1.132 -33.098 -2.348 1.00 69.38 79 TYR A O 1
ATOM 625 N N . ILE A 1 80 ? -1.881 -32.747 -4.440 1.00 64.00 80 ILE A N 1
ATOM 626 C CA . ILE A 1 80 ? -2.218 -34.139 -4.742 1.00 64.00 80 ILE A CA 1
ATOM 627 C C . ILE A 1 80 ? -1.065 -34.688 -5.592 1.00 64.00 80 ILE A C 1
ATOM 629 O O . ILE A 1 80 ? -0.858 -34.183 -6.698 1.00 64.00 80 ILE A O 1
ATOM 633 N N . PRO A 1 81 ? -0.290 -35.675 -5.111 1.00 66.19 81 PRO A N 1
ATOM 634 C CA . PRO A 1 81 ? 0.735 -36.298 -5.933 1.00 66.19 81 PRO A CA 1
ATOM 635 C C . PRO A 1 81 ? 0.065 -37.026 -7.103 1.00 66.19 81 PRO A C 1
ATOM 637 O O . PRO A 1 81 ? -0.847 -37.831 -6.900 1.00 66.19 81 PRO A O 1
ATOM 640 N N . ALA A 1 82 ? 0.501 -36.723 -8.326 1.00 66.38 82 ALA A N 1
ATOM 641 C CA . ALA A 1 82 ? 0.136 -37.508 -9.499 1.00 66.38 82 ALA A CA 1
ATOM 642 C C . ALA A 1 82 ? 0.712 -38.927 -9.336 1.00 66.38 82 ALA A C 1
ATOM 644 O O . ALA A 1 82 ? 1.878 -39.070 -8.962 1.00 66.38 82 ALA A O 1
ATOM 645 N N . LYS A 1 83 ? -0.134 -39.945 -9.539 1.00 58.28 83 LYS A N 1
ATOM 646 C CA . LYS A 1 83 ? 0.262 -41.360 -9.565 1.00 58.28 83 LYS A CA 1
ATOM 647 C C . LYS A 1 83 ? 0.962 -41.706 -10.869 1.00 58.28 83 LYS A C 1
ATOM 649 O O . LYS A 1 83 ? 0.546 -41.142 -11.904 1.00 58.28 83 LYS A O 1
#

Organism: Escherichia coli (NCBI:txid562)

Mean predicted aligned error: 14.27 Å

Foldseek 3Di:
DPPVVVVVVPPPPPPPPPDDDPVRVVVVVVVVVVVVVVVVVVVVCCVVVQWDQDPNDIDHPVPDDDPPVVVVVVVVVVDDDDD

Radius of gyration: 24.0 Å; Cα contacts (8 Å, |Δi|>4): 22; chains: 1; bounding box: 54×49×50 Å